Protein AF-A0A1C4ZV09-F1 (afdb_monomer)

Nearest PDB structures (foldseek):
  3njx-assembly1_A  TM=7.121E-01  e=1.422E+00  Aspergillus aculeatus
  2nvn-assembly1_A-2  TM=4.268E-01  e=6.044E-01  Synechococcus elongatus PCC 7942 = FACHB-805
  8rfg-assembly1_A  TM=3.968E-01  e=3.159E+00  Agrobacterium tumefaciens
  6rpc-assembly1_A  TM=3.179E-01  e=3.541E+00  Drosophila melanogaster
  3bui-assembly1_A  TM=3.188E-01  e=7.867E+00  unclassified

Sequence (157 aa):
MAEAIGEKIARAVGGLAEHGLAVNVEGKGEGRVYRIRGKGCRLTVEVGRRGLSLGFTLDRQEASPELTYHVDTDLYDISDQKQQWFAVEIEDEIASFLGALEGGQVRVSRRPGKAVIVFPRGGGYARVERGRILTSEKHYERLEDAERGDSFLPLLA

pLDDT: mean 89.93, std 8.34, range [42.19, 98.06]

Structure (mmCIF, N/CA/C/O backbone):
data_AF-A0A1C4ZV09-F1
#
_entry.id   AF-A0A1C4ZV09-F1
#
loop_
_atom_site.group_PDB
_atom_site.id
_atom_site.type_symbol
_atom_site.label_atom_id
_atom_site.label_alt_id
_atom_site.label_comp_id
_atom_site.label_asym_id
_atom_site.label_entity_id
_atom_site.label_seq_id
_atom_site.pdbx_PDB_ins_code
_atom_site.Cartn_x
_atom_site.Cartn_y
_atom_site.Cartn_z
_atom_site.occupancy
_atom_site.B_iso_or_equiv
_atom_site.auth_seq_id
_atom_site.auth_comp_id
_atom_site.auth_asym_id
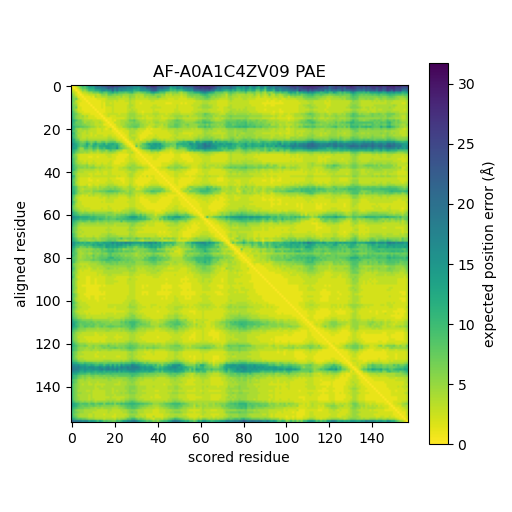_atom_site.auth_atom_id
_atom_site.pdbx_PDB_model_num
ATOM 1 N N . MET A 1 1 ? -25.831 9.197 9.540 1.00 42.19 1 MET A N 1
ATOM 2 C CA . MET A 1 1 ? -25.133 8.458 10.613 1.00 42.19 1 MET A CA 1
ATOM 3 C C . MET A 1 1 ? -23.671 8.423 10.216 1.00 42.19 1 MET A C 1
ATOM 5 O O . MET A 1 1 ? -23.427 8.167 9.045 1.00 42.19 1 MET A O 1
ATOM 9 N N . ALA A 1 2 ? -22.743 8.778 11.105 1.00 52.47 2 ALA A N 1
ATOM 10 C CA . ALA A 1 2 ? -21.320 8.630 10.806 1.00 52.47 2 ALA A CA 1
ATOM 11 C C . ALA A 1 2 ? -21.006 7.131 10.694 1.00 52.47 2 ALA A C 1
ATOM 13 O O . ALA A 1 2 ? -21.436 6.364 11.555 1.00 52.47 2 ALA A O 1
ATOM 14 N N . GLU A 1 3 ? -20.352 6.732 9.606 1.00 63.25 3 GLU A N 1
ATOM 15 C CA . GLU A 1 3 ? -19.826 5.375 9.418 1.00 63.25 3 GLU A CA 1
ATOM 16 C C . GLU A 1 3 ? -18.809 5.099 10.544 1.00 63.25 3 GLU A C 1
ATOM 18 O O . GLU A 1 3 ? -18.091 6.016 10.962 1.00 63.25 3 GLU A O 1
ATOM 23 N N . ALA A 1 4 ? -18.805 3.892 11.115 1.00 79.38 4 ALA A N 1
ATOM 24 C CA . ALA A 1 4 ? -17.880 3.587 12.204 1.00 79.38 4 ALA A CA 1
ATOM 25 C C . ALA A 1 4 ? -16.456 3.449 11.646 1.00 79.38 4 ALA A C 1
ATOM 27 O O . ALA A 1 4 ? -16.255 2.803 10.619 1.00 79.38 4 ALA A O 1
ATOM 28 N N . ILE A 1 5 ? -15.466 4.022 12.342 1.00 83.19 5 ILE A N 1
ATOM 29 C CA . ILE A 1 5 ? -14.057 3.952 11.931 1.00 83.19 5 ILE A CA 1
ATOM 30 C C . ILE A 1 5 ? -13.658 2.487 11.691 1.00 83.19 5 ILE A C 1
ATOM 32 O O . ILE A 1 5 ? -13.765 1.642 12.585 1.00 83.19 5 ILE A O 1
ATOM 36 N N . GLY A 1 6 ? -13.184 2.197 10.482 1.00 86.38 6 GLY A N 1
ATOM 37 C CA . GLY A 1 6 ? -12.746 0.880 10.028 1.00 86.38 6 GLY A CA 1
ATOM 38 C C . GLY A 1 6 ? -13.748 0.133 9.143 1.00 86.38 6 GLY A C 1
ATOM 39 O O . GLY A 1 6 ? -13.388 -0.906 8.580 1.00 86.38 6 GLY A O 1
ATOM 40 N N . GLU A 1 7 ? -14.983 0.618 8.985 1.00 89.19 7 GLU A N 1
ATOM 41 C CA . GLU A 1 7 ? -15.979 0.003 8.096 1.00 89.19 7 GLU A CA 1
ATOM 42 C C . GLU A 1 7 ? -15.586 0.119 6.617 1.00 89.19 7 GLU A C 1
ATOM 44 O O . GLU A 1 7 ? -15.754 -0.853 5.869 1.00 89.19 7 GLU A O 1
ATOM 49 N N . LYS A 1 8 ? -14.981 1.242 6.199 1.00 92.81 8 LYS A N 1
ATOM 50 C CA . LYS A 1 8 ? -14.507 1.411 4.813 1.00 92.81 8 LYS A CA 1
ATOM 51 C C . LYS A 1 8 ? -13.375 0.439 4.502 1.00 92.81 8 LYS A C 1
ATOM 53 O O . LYS A 1 8 ? -13.374 -0.205 3.454 1.00 92.81 8 LYS A O 1
ATOM 58 N N . ILE A 1 9 ? -12.461 0.270 5.457 1.00 93.31 9 ILE A N 1
ATOM 59 C CA . ILE A 1 9 ? -11.360 -0.694 5.373 1.00 93.31 9 ILE A CA 1
ATOM 60 C C . ILE A 1 9 ? -11.908 -2.118 5.277 1.00 93.31 9 ILE A C 1
ATOM 62 O O . ILE A 1 9 ? -11.508 -2.869 4.393 1.00 93.31 9 ILE A O 1
ATOM 66 N N . ALA A 1 10 ? -12.843 -2.496 6.154 1.00 91.25 10 ALA A N 1
ATOM 67 C CA . ALA A 1 10 ? -13.425 -3.836 6.148 1.00 91.25 10 ALA A CA 1
ATOM 68 C C . ALA A 1 10 ? -14.098 -4.166 4.805 1.00 91.25 10 ALA A C 1
ATOM 70 O O . ALA A 1 10 ? -13.932 -5.274 4.293 1.00 91.25 10 ALA A O 1
ATOM 71 N N . ARG A 1 11 ? -14.810 -3.195 4.215 1.00 91.62 11 ARG A N 1
ATOM 72 C CA . ARG A 1 11 ? -15.420 -3.330 2.886 1.00 91.62 11 ARG A CA 1
ATOM 73 C C . ARG A 1 11 ? -14.361 -3.527 1.800 1.00 91.62 11 ARG A C 1
ATOM 75 O O . ARG A 1 11 ? -14.471 -4.480 1.036 1.00 91.62 11 ARG A O 1
ATOM 82 N N . ALA A 1 12 ? -13.328 -2.683 1.771 1.00 92.25 12 ALA A N 1
ATOM 83 C CA . ALA A 1 12 ? -12.264 -2.758 0.768 1.00 92.25 12 ALA A CA 1
ATOM 84 C C . ALA A 1 12 ? -11.437 -4.055 0.869 1.00 92.25 12 ALA A C 1
ATOM 86 O O . ALA A 1 12 ? -11.052 -4.637 -0.140 1.00 92.25 12 ALA A O 1
ATOM 87 N N . VAL A 1 13 ? -11.203 -4.569 2.083 1.00 92.06 13 VAL A N 1
ATOM 88 C CA . VAL A 1 13 ? -10.531 -5.866 2.271 1.00 92.06 13 VAL A CA 1
ATOM 89 C C . VAL A 1 13 ? -11.369 -7.028 1.722 1.00 92.06 13 VAL A C 1
ATOM 91 O O . VAL A 1 13 ? -10.798 -7.991 1.211 1.00 92.06 13 VAL A O 1
ATOM 94 N N . GLY A 1 14 ? -12.702 -6.946 1.802 1.00 88.12 14 GLY A N 1
ATOM 95 C CA . GLY A 1 14 ? -13.605 -7.972 1.276 1.00 88.12 14 GLY A CA 1
ATOM 96 C C . GLY A 1 14 ? -13.417 -8.237 -0.222 1.00 88.12 14 GLY A C 1
ATOM 97 O O . GLY A 1 14 ? -13.357 -9.399 -0.620 1.00 88.12 14 GLY A O 1
ATOM 98 N N . GLY A 1 15 ? -13.239 -7.184 -1.024 1.00 86.81 15 GLY A N 1
ATOM 99 C CA . GLY A 1 15 ? -13.048 -7.295 -2.477 1.00 86.81 15 GLY A CA 1
ATOM 100 C C . GLY A 1 15 ? -11.717 -7.934 -2.886 1.00 86.81 15 GLY A C 1
ATOM 101 O O . GLY A 1 15 ? -11.633 -8.686 -3.855 1.00 86.81 15 GLY A O 1
ATOM 102 N N . LEU A 1 16 ? -10.659 -7.754 -2.088 1.00 89.50 16 LEU A N 1
ATOM 103 C CA . LEU A 1 16 ? -9.329 -8.295 -2.403 1.00 89.50 16 LEU A CA 1
ATOM 104 C C . LEU A 1 16 ? -9.281 -9.831 -2.457 1.00 89.50 16 LEU A C 1
ATOM 106 O O . LEU A 1 16 ? -8.476 -10.392 -3.206 1.00 89.50 16 LEU A O 1
ATOM 110 N N . ALA A 1 17 ? -10.140 -10.520 -1.702 1.00 84.25 17 ALA A N 1
ATOM 111 C CA . ALA A 1 17 ? -10.226 -11.979 -1.741 1.00 84.25 17 ALA A CA 1
ATOM 112 C C . ALA A 1 17 ? -10.684 -12.502 -3.117 1.00 84.25 17 ALA A C 1
ATOM 114 O O . ALA A 1 17 ? -10.219 -13.553 -3.564 1.00 84.25 17 ALA A O 1
ATOM 115 N N . GLU A 1 18 ? -11.535 -11.749 -3.821 1.00 83.25 18 GLU A N 1
ATOM 116 C CA . GLU A 1 18 ? -12.060 -12.116 -5.144 1.00 83.25 18 GLU A CA 1
ATOM 117 C C . GLU A 1 18 ? -10.973 -12.074 -6.232 1.00 83.25 18 GLU A C 1
ATOM 119 O O . GLU A 1 18 ? -11.031 -12.820 -7.209 1.00 83.25 18 GLU A O 1
ATOM 124 N N . HIS A 1 19 ? -9.907 -11.299 -6.009 1.00 82.69 19 HIS A N 1
ATOM 125 C CA . HIS A 1 19 ? -8.742 -11.196 -6.895 1.00 82.69 19 HIS A CA 1
ATOM 126 C C . HIS A 1 19 ? -7.629 -12.218 -6.585 1.00 82.69 19 HIS A C 1
ATOM 128 O O . HIS A 1 19 ? -6.486 -12.089 -7.042 1.00 82.69 19 HIS A O 1
ATOM 134 N N . GLY A 1 20 ? -7.947 -13.266 -5.815 1.00 82.12 20 GLY A N 1
ATOM 135 C CA . GLY A 1 20 ? -7.026 -14.364 -5.513 1.00 82.12 20 GLY A CA 1
ATOM 136 C C . GLY A 1 20 ? -5.951 -14.012 -4.482 1.00 82.12 20 GLY A C 1
ATOM 137 O O . GLY A 1 20 ? -4.916 -14.683 -4.421 1.00 82.12 20 GLY A O 1
ATOM 138 N N . LEU A 1 21 ? -6.173 -12.968 -3.678 1.00 90.81 21 LEU A N 1
ATOM 139 C CA . LEU A 1 21 ? -5.353 -12.688 -2.505 1.00 90.81 21 LEU A CA 1
ATOM 140 C C . LEU A 1 21 ? -5.863 -13.495 -1.310 1.00 90.81 21 LEU A C 1
ATOM 142 O O . LEU A 1 21 ? -7.052 -13.519 -1.003 1.00 90.81 21 LEU A O 1
ATOM 146 N N . ALA A 1 22 ? -4.944 -14.141 -0.598 1.00 93.00 22 ALA A N 1
ATOM 147 C CA . ALA A 1 22 ? -5.263 -14.805 0.654 1.00 93.00 22 ALA A CA 1
ATOM 148 C C . ALA A 1 22 ? -5.436 -13.744 1.744 1.00 93.00 22 ALA A C 1
ATOM 150 O O . ALA A 1 22 ? -4.468 -13.071 2.100 1.00 93.00 22 ALA A O 1
ATOM 151 N N . VAL A 1 23 ? -6.654 -13.615 2.271 1.00 94.19 23 VAL A N 1
ATOM 152 C CA . VAL A 1 23 ? -6.990 -12.715 3.378 1.00 94.19 23 VAL A CA 1
ATOM 153 C C . VAL A 1 23 ? -7.153 -13.538 4.653 1.00 94.19 23 VAL A C 1
ATOM 155 O O . VAL A 1 23 ? -7.979 -14.446 4.725 1.00 94.19 23 VAL A O 1
ATOM 158 N N . ASN A 1 24 ? -6.368 -13.214 5.672 1.00 94.00 24 ASN A N 1
ATOM 159 C CA . ASN A 1 24 ? -6.504 -13.748 7.018 1.00 94.00 24 ASN A CA 1
ATOM 160 C C . ASN A 1 24 ? -6.904 -12.613 7.965 1.00 94.00 24 ASN A C 1
ATOM 162 O O . ASN A 1 24 ? -6.301 -11.539 7.938 1.00 94.00 24 ASN A O 1
ATOM 166 N N . VAL A 1 25 ? -7.930 -12.851 8.780 1.00 92.94 25 VAL A N 1
ATOM 167 C CA . VAL A 1 25 ? -8.452 -11.867 9.728 1.00 92.94 25 VAL A CA 1
ATOM 168 C C . VAL A 1 25 ? -8.248 -12.386 11.140 1.00 92.94 25 VAL A C 1
ATOM 170 O O . VAL A 1 25 ? -8.734 -13.461 11.488 1.00 92.94 25 VAL A O 1
ATOM 173 N N . GLU A 1 26 ? -7.571 -11.595 11.962 1.00 91.56 26 GLU A N 1
ATOM 174 C CA . GLU A 1 26 ? -7.377 -11.874 13.380 1.00 91.56 26 GLU A CA 1
ATOM 175 C C . GLU A 1 26 ? -8.065 -10.802 14.226 1.00 91.56 26 GLU A C 1
ATOM 177 O O . GLU A 1 26 ? -7.876 -9.600 14.023 1.00 91.56 26 GLU A O 1
ATOM 182 N N . GLY A 1 27 ? -8.856 -11.239 15.207 1.00 84.12 27 GLY A N 1
ATOM 183 C CA . GLY A 1 27 ? -9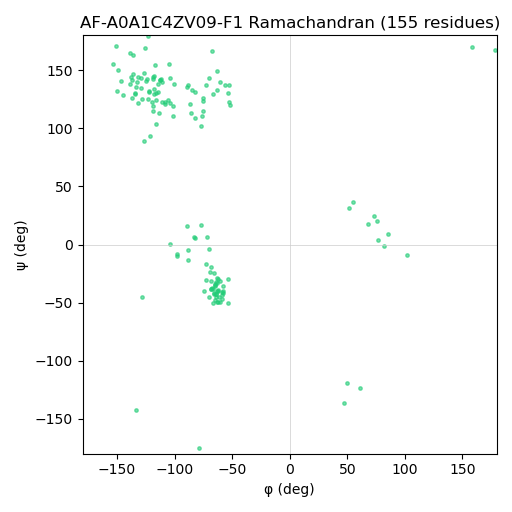.326 -10.360 16.274 1.00 84.12 27 GLY A CA 1
ATOM 184 C C . GLY A 1 27 ? -8.191 -10.087 17.260 1.00 84.12 27 GLY A C 1
ATOM 185 O O . GLY A 1 27 ? -7.591 -11.023 17.786 1.00 84.12 27 GLY A O 1
ATOM 186 N N . LYS A 1 28 ? -7.899 -8.812 17.529 1.00 72.94 28 LYS A N 1
ATOM 187 C CA . LYS A 1 28 ? -6.845 -8.376 18.459 1.00 72.94 28 LYS A CA 1
ATOM 188 C C . LYS A 1 28 ? -7.458 -7.419 19.482 1.00 72.94 28 LYS A C 1
ATOM 190 O O . LYS A 1 28 ? -7.497 -6.210 19.269 1.00 72.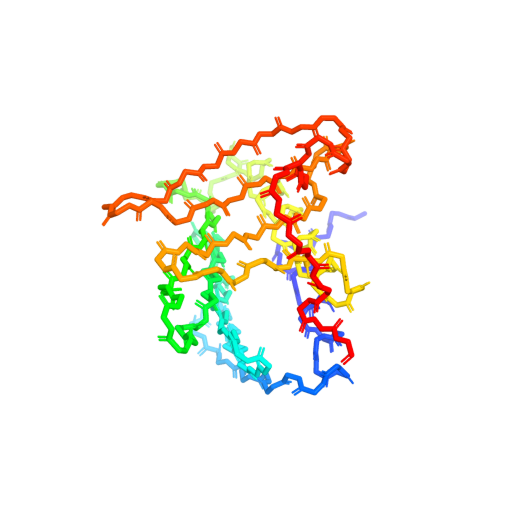94 28 LYS A O 1
ATOM 195 N N . GLY A 1 29 ? -7.961 -7.963 20.591 1.00 76.94 29 GLY A N 1
ATOM 196 C CA . GLY A 1 29 ? -8.664 -7.178 21.615 1.00 76.94 29 GLY A CA 1
ATOM 197 C C . GLY A 1 29 ? -9.919 -6.497 21.051 1.00 76.94 29 GLY A C 1
ATOM 198 O O . GLY A 1 29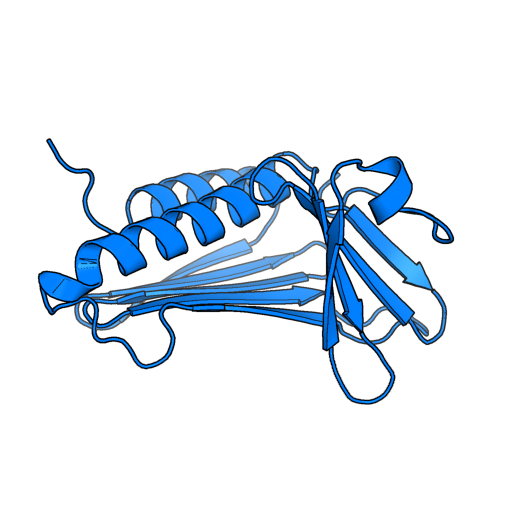 ? -10.776 -7.172 20.492 1.00 76.94 29 GLY A O 1
ATOM 199 N N . GLU A 1 30 ? -10.003 -5.167 21.168 1.00 74.50 30 GLU A N 1
ATOM 200 C CA . GLU A 1 30 ? -11.079 -4.336 20.585 1.00 74.50 30 GLU A CA 1
ATOM 201 C C . GLU A 1 30 ? -10.852 -3.992 19.092 1.00 74.50 30 GLU A C 1
ATOM 203 O O . GLU A 1 30 ? -11.598 -3.198 18.527 1.00 74.50 30 GLU A O 1
ATOM 208 N N . GLY A 1 31 ? -9.816 -4.545 18.449 1.00 85.75 31 GLY A N 1
ATOM 209 C CA . GLY A 1 31 ? -9.450 -4.264 17.059 1.00 85.75 31 GLY A CA 1
ATOM 210 C C . GLY A 1 31 ? -9.393 -5.498 16.155 1.00 85.75 31 GLY A C 1
ATOM 211 O O . GLY A 1 31 ? -9.609 -6.638 16.580 1.00 85.75 31 GLY A O 1
ATOM 212 N N . ARG A 1 32 ? -9.069 -5.266 14.882 1.00 92.44 32 ARG A N 1
ATOM 213 C CA . ARG A 1 32 ? -8.892 -6.284 13.840 1.00 92.44 32 ARG A CA 1
ATOM 214 C C . ARG A 1 32 ? -7.567 -6.083 13.124 1.00 92.44 32 ARG A C 1
ATOM 216 O O . ARG A 1 32 ? -7.155 -4.953 12.875 1.00 92.44 32 ARG A O 1
ATOM 223 N N . VAL A 1 33 ? -6.929 -7.187 12.762 1.00 94.56 33 VAL A N 1
ATOM 224 C CA . VAL A 1 33 ? -5.752 -7.197 11.894 1.00 94.56 33 VAL A CA 1
ATOM 225 C C . VAL A 1 33 ? -6.081 -8.018 10.658 1.00 94.56 33 VAL A C 1
ATOM 227 O O . VAL A 1 33 ? -6.440 -9.190 10.765 1.00 94.56 33 VAL A O 1
ATOM 230 N N . TYR A 1 34 ? -5.949 -7.403 9.489 1.00 95.19 34 TYR A N 1
ATOM 231 C CA . TYR A 1 34 ? -6.083 -8.058 8.195 1.00 95.19 34 TYR A CA 1
ATOM 232 C C . TYR A 1 34 ? -4.686 -8.316 7.640 1.00 95.19 34 TYR A C 1
ATOM 234 O O . TYR A 1 34 ? -3.918 -7.379 7.420 1.00 95.19 34 TYR A O 1
ATOM 242 N N . ARG A 1 35 ? -4.345 -9.582 7.407 1.00 96.50 35 ARG A N 1
ATOM 243 C CA . ARG A 1 35 ? -3.114 -9.980 6.718 1.00 96.50 35 ARG A CA 1
ATOM 244 C C . ARG A 1 35 ? -3.466 -10.507 5.345 1.00 96.50 35 ARG A C 1
ATOM 246 O O . ARG A 1 35 ? -4.207 -11.478 5.223 1.00 96.50 35 ARG A O 1
ATOM 253 N N . ILE A 1 36 ? -2.921 -9.867 4.323 1.00 95.88 36 ILE A N 1
ATOM 254 C CA . ILE A 1 36 ? -3.262 -10.120 2.929 1.00 95.88 36 ILE A CA 1
ATOM 255 C C . ILE A 1 36 ? -1.987 -10.508 2.193 1.00 95.88 36 ILE A C 1
ATOM 257 O O . ILE A 1 36 ? -0.955 -9.855 2.350 1.00 95.88 36 ILE A O 1
ATOM 261 N N . ARG A 1 37 ? -2.020 -11.582 1.406 1.00 95.44 37 ARG A N 1
ATOM 262 C CA . ARG A 1 37 ? -0.852 -12.037 0.642 1.00 95.44 37 ARG A CA 1
ATOM 263 C C . ARG A 1 37 ? -1.250 -12.655 -0.688 1.00 95.44 37 ARG A C 1
ATOM 265 O O . ARG A 1 37 ? -2.185 -13.444 -0.760 1.00 95.44 37 ARG A O 1
ATOM 272 N N . GLY A 1 38 ? -0.463 -12.375 -1.717 1.00 92.38 38 GLY A N 1
ATOM 273 C CA . GLY A 1 38 ? -0.585 -13.008 -3.026 1.00 92.38 38 GLY A CA 1
ATOM 274 C C . GLY A 1 38 ? 0.047 -12.146 -4.109 1.00 92.38 38 GLY A C 1
ATOM 275 O O . GLY A 1 38 ? 0.454 -11.022 -3.843 1.00 92.38 38 GLY A O 1
ATOM 276 N N . LYS A 1 39 ? 0.187 -12.690 -5.323 1.00 89.00 39 LYS A N 1
ATOM 277 C CA . LYS A 1 39 ? 0.641 -11.939 -6.515 1.00 89.00 39 LYS A CA 1
ATOM 278 C C . LYS A 1 39 ? 1.949 -11.134 -6.312 1.00 89.00 39 LYS A C 1
ATOM 280 O O . LYS A 1 39 ? 2.165 -10.099 -6.930 1.00 89.00 39 LYS A O 1
ATOM 285 N N . GLY A 1 40 ? 2.847 -11.627 -5.453 1.00 92.06 40 GLY A N 1
ATOM 286 C CA . GLY A 1 40 ? 4.127 -10.976 -5.152 1.00 92.06 40 GLY A CA 1
ATOM 287 C C . GLY A 1 40 ? 4.013 -9.713 -4.292 1.00 92.06 40 GLY A C 1
ATOM 288 O O . GLY A 1 40 ? 4.888 -8.848 -4.380 1.00 92.06 40 GLY A O 1
ATOM 289 N N . CYS A 1 41 ? 2.947 -9.584 -3.498 1.00 95.00 41 CYS A N 1
ATOM 290 C CA . CYS A 1 41 ? 2.811 -8.571 -2.463 1.00 95.00 41 CYS A CA 1
ATOM 291 C C . CYS A 1 41 ? 2.246 -9.141 -1.152 1.00 95.00 41 CYS A C 1
ATOM 293 O O . CYS A 1 41 ? 1.668 -10.237 -1.087 1.00 95.00 41 CYS A O 1
ATOM 295 N N . ARG A 1 42 ? 2.433 -8.365 -0.085 1.00 96.25 42 ARG A N 1
ATOM 296 C CA . ARG A 1 42 ? 1.902 -8.602 1.257 1.00 96.25 42 ARG A CA 1
ATOM 297 C C . ARG A 1 42 ? 1.381 -7.292 1.828 1.00 96.25 42 ARG A C 1
ATOM 299 O O . ARG A 1 42 ? 2.010 -6.255 1.641 1.00 96.25 42 ARG A O 1
ATOM 306 N N . LEU A 1 43 ? 0.264 -7.347 2.542 1.00 96.12 43 LEU A N 1
ATOM 307 C CA . LEU A 1 43 ? -0.298 -6.216 3.264 1.00 96.12 43 LEU A CA 1
ATOM 308 C C . LEU A 1 43 ? -0.655 -6.620 4.690 1.00 96.12 43 LEU A C 1
ATOM 310 O O . LEU A 1 43 ? -1.148 -7.724 4.924 1.00 96.12 43 LEU A O 1
ATOM 314 N N . THR A 1 44 ? -0.459 -5.694 5.617 1.00 96.81 44 THR A N 1
ATOM 315 C CA . THR A 1 44 ? -1.022 -5.754 6.965 1.00 96.81 44 THR A CA 1
ATOM 316 C C . THR A 1 44 ? -1.837 -4.494 7.175 1.00 96.81 44 THR A C 1
ATOM 318 O O . THR A 1 44 ? -1.300 -3.402 7.011 1.00 96.81 44 THR A O 1
ATOM 321 N N . VAL A 1 45 ? -3.108 -4.641 7.535 1.00 95.69 45 VAL A N 1
ATOM 322 C CA . VAL A 1 45 ? -3.970 -3.520 7.911 1.00 95.69 45 VAL A CA 1
ATOM 323 C C . VAL A 1 45 ? -4.420 -3.722 9.349 1.00 95.69 45 VAL A C 1
ATOM 325 O O . VAL A 1 45 ? -5.055 -4.733 9.652 1.00 95.69 45 VAL A O 1
ATOM 328 N N . GLU A 1 46 ? -4.080 -2.797 10.240 1.00 94.12 46 GLU A N 1
ATOM 329 C CA . GLU A 1 46 ? -4.527 -2.819 11.633 1.00 94.12 46 GLU A CA 1
ATOM 330 C C . GLU A 1 46 ? -5.607 -1.757 11.837 1.00 94.12 46 GLU A C 1
ATOM 332 O O . GLU A 1 46 ? -5.408 -0.579 11.556 1.00 94.12 46 GLU A O 1
ATOM 337 N N . VAL A 1 47 ? -6.762 -2.188 12.338 1.00 92.19 47 VAL A N 1
ATOM 338 C CA . VAL A 1 47 ? -7.869 -1.322 12.744 1.00 92.19 47 VAL A CA 1
ATOM 339 C C . VAL A 1 47 ? -8.042 -1.505 14.241 1.00 92.19 47 VAL A C 1
ATOM 341 O O . VAL A 1 47 ? -8.550 -2.532 14.691 1.00 92.19 47 VAL A O 1
ATOM 344 N N . GLY A 1 48 ? -7.579 -0.542 15.028 1.00 87.75 48 GLY A N 1
ATOM 345 C CA . GLY A 1 48 ? -7.663 -0.586 16.481 1.00 87.75 48 GLY A CA 1
ATOM 346 C C . GLY A 1 48 ? -8.332 0.653 17.054 1.00 87.75 48 GLY A C 1
ATOM 347 O O . GLY A 1 48 ? -8.496 1.670 16.393 1.00 87.75 48 GLY A O 1
ATOM 348 N N . ARG A 1 49 ? -8.655 0.594 18.347 1.00 82.56 49 ARG A N 1
ATOM 349 C CA . ARG A 1 49 ? -9.220 1.737 19.075 1.00 82.56 49 ARG A CA 1
ATOM 350 C C . ARG A 1 49 ? -8.300 2.963 19.107 1.00 82.56 49 ARG A C 1
ATOM 352 O O . ARG A 1 49 ? -8.787 4.081 19.191 1.00 82.56 49 ARG A O 1
ATOM 359 N N . ARG A 1 50 ? -6.985 2.735 19.105 1.00 83.06 50 ARG A N 1
ATOM 360 C CA . ARG A 1 50 ? -5.961 3.781 19.241 1.00 83.06 50 ARG A CA 1
ATOM 361 C C . ARG A 1 50 ? -5.363 4.246 17.922 1.00 83.06 50 ARG A C 1
ATOM 363 O O . ARG A 1 50 ? -4.644 5.233 17.931 1.00 83.06 50 ARG A O 1
ATOM 370 N N . GLY A 1 51 ? -5.641 3.559 16.818 1.00 88.56 51 GLY A N 1
ATOM 371 C CA . GLY A 1 51 ? -5.072 3.937 15.534 1.00 88.56 51 GLY A CA 1
ATOM 372 C C . GLY A 1 51 ? -5.467 3.014 14.394 1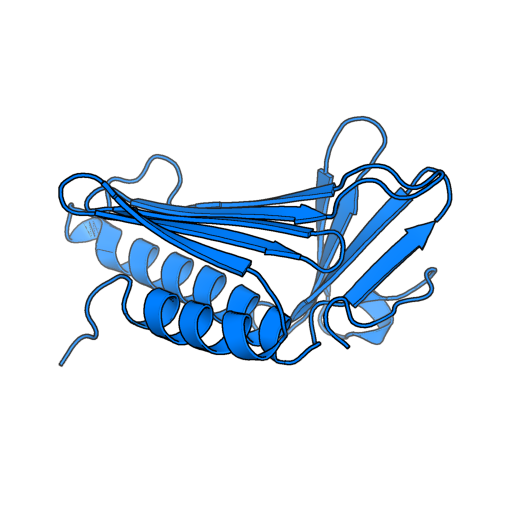.00 88.56 51 GLY A C 1
ATOM 373 O O . GLY A 1 51 ? -5.985 1.911 14.608 1.00 88.56 51 GLY A O 1
ATOM 374 N N . LEU A 1 52 ? -5.177 3.491 13.190 1.00 92.81 52 LEU A N 1
ATOM 375 C CA . LEU A 1 52 ? -5.286 2.749 11.941 1.00 92.81 52 LEU A CA 1
ATOM 376 C C . LEU A 1 52 ? -3.904 2.667 11.307 1.00 92.81 52 LEU A C 1
ATOM 378 O O . LEU A 1 52 ? -3.141 3.629 11.377 1.00 92.81 52 LEU A O 1
ATOM 382 N N . SER A 1 53 ? -3.590 1.548 10.668 1.00 94.56 53 SER A N 1
ATOM 383 C CA . SER A 1 53 ? -2.377 1.442 9.865 1.00 94.56 53 SER A CA 1
ATOM 384 C C . SER A 1 53 ? -2.543 0.494 8.690 1.00 94.56 53 SER A C 1
ATOM 386 O O . SER A 1 53 ? -3.288 -0.482 8.751 1.00 94.56 53 SER A O 1
ATOM 388 N N . LEU A 1 54 ? -1.806 0.777 7.624 1.00 96.75 54 LEU A N 1
ATOM 389 C CA . LEU A 1 54 ? -1.563 -0.080 6.482 1.00 96.75 54 LEU A CA 1
ATOM 390 C C . LEU A 1 54 ? -0.054 -0.146 6.255 1.00 96.75 54 LEU A C 1
ATOM 392 O O . LEU A 1 54 ? 0.616 0.866 6.079 1.00 96.75 54 LEU A O 1
ATOM 396 N N . GLY A 1 55 ? 0.477 -1.362 6.219 1.00 96.88 55 GLY A N 1
ATOM 397 C CA . GLY A 1 55 ? 1.802 -1.656 5.694 1.00 96.88 55 GLY A CA 1
ATOM 398 C C . GLY A 1 55 ? 1.667 -2.502 4.440 1.00 96.88 55 GLY A C 1
ATOM 399 O O . GLY A 1 55 ? 1.251 -3.655 4.522 1.00 96.88 55 GLY A O 1
ATOM 400 N N . PHE A 1 56 ? 2.035 -1.946 3.291 1.00 97.00 56 PHE A N 1
ATOM 401 C CA . PHE A 1 56 ? 2.128 -2.644 2.016 1.00 97.00 56 PHE A CA 1
ATOM 402 C C . PHE A 1 56 ? 3.585 -3.001 1.719 1.00 97.00 56 PHE A C 1
ATOM 404 O O . PHE A 1 56 ? 4.502 -2.205 1.917 1.00 97.00 56 PHE A O 1
ATOM 411 N N . THR A 1 57 ? 3.810 -4.204 1.208 1.00 96.75 57 THR A N 1
ATOM 412 C CA . THR A 1 57 ? 5.112 -4.681 0.748 1.00 96.75 57 THR A CA 1
ATOM 413 C C . THR A 1 57 ? 4.968 -5.308 -0.629 1.00 96.75 57 THR A C 1
ATOM 415 O O . THR A 1 57 ? 4.239 -6.284 -0.803 1.00 96.75 57 THR A O 1
ATOM 418 N N . LEU A 1 58 ? 5.699 -4.777 -1.605 1.00 95.81 58 LEU A N 1
ATOM 419 C CA . LEU A 1 58 ? 5.950 -5.435 -2.879 1.00 95.81 58 LEU A CA 1
ATOM 420 C C . LEU A 1 58 ? 7.169 -6.344 -2.709 1.00 95.81 58 LEU A C 1
ATOM 422 O O . LEU A 1 58 ? 8.282 -5.852 -2.511 1.00 95.81 58 LEU A O 1
ATOM 426 N N . ASP A 1 59 ? 6.961 -7.657 -2.790 1.00 94.12 59 ASP A N 1
ATOM 427 C CA . ASP A 1 59 ? 8.013 -8.643 -2.549 1.00 94.12 59 ASP A CA 1
ATOM 428 C C . ASP A 1 59 ? 9.141 -8.501 -3.580 1.00 94.12 59 ASP A C 1
ATOM 430 O O . ASP A 1 59 ? 8.913 -8.155 -4.742 1.00 94.12 59 ASP A O 1
ATOM 434 N N . ARG A 1 60 ? 10.371 -8.827 -3.177 1.00 92.25 60 ARG A N 1
ATOM 435 C CA . ARG A 1 60 ? 11.526 -8.891 -4.083 1.00 92.25 60 ARG A CA 1
ATOM 436 C C . ARG A 1 60 ? 11.254 -9.862 -5.246 1.00 92.25 60 ARG A C 1
ATOM 438 O O . ARG A 1 60 ? 10.782 -10.973 -5.021 1.00 92.25 60 ARG A O 1
ATOM 445 N N . GLN A 1 61 ? 11.628 -9.490 -6.472 1.00 89.25 61 GLN A N 1
ATOM 446 C CA . GLN A 1 61 ? 11.605 -10.392 -7.635 1.00 89.25 61 GLN A CA 1
ATOM 447 C C . GLN A 1 61 ? 12.880 -10.217 -8.454 1.00 89.25 61 GLN A C 1
ATOM 449 O O . GLN A 1 61 ? 13.212 -9.100 -8.848 1.00 89.25 61 GLN A O 1
ATOM 454 N N . GLU A 1 62 ? 13.582 -11.321 -8.712 1.00 87.31 62 GLU A N 1
ATOM 455 C CA . GLU A 1 62 ? 14.849 -11.334 -9.453 1.00 87.31 62 GLU A CA 1
ATOM 456 C C . GLU A 1 62 ? 15.851 -10.285 -8.910 1.00 87.31 62 GLU A C 1
ATOM 458 O O . GLU A 1 62 ? 16.257 -10.324 -7.740 1.00 87.31 62 GLU A O 1
ATOM 463 N N . ALA A 1 63 ? 16.240 -9.332 -9.762 1.00 86.31 63 ALA A N 1
ATOM 464 C CA . ALA A 1 63 ? 17.145 -8.233 -9.454 1.00 86.31 63 ALA A CA 1
ATOM 465 C C . ALA A 1 63 ? 16.436 -6.981 -8.897 1.00 86.31 63 ALA A C 1
ATOM 467 O O . ALA A 1 63 ? 17.119 -6.026 -8.526 1.00 86.31 63 ALA A O 1
ATOM 468 N N . SER A 1 64 ? 15.102 -6.951 -8.827 1.00 87.50 64 SER A N 1
ATOM 469 C CA . SER A 1 64 ? 14.343 -5.840 -8.238 1.00 87.50 64 SER A CA 1
ATOM 470 C C . SER A 1 64 ? 14.284 -5.979 -6.712 1.00 87.50 64 SER A C 1
ATOM 472 O O . SER A 1 64 ? 13.932 -7.059 -6.234 1.00 87.50 64 SER A O 1
ATOM 474 N N . PRO A 1 65 ? 14.581 -4.919 -5.934 1.00 91.00 65 PRO A N 1
ATOM 475 C CA . PRO A 1 65 ? 14.482 -4.941 -4.476 1.00 91.00 65 PRO A CA 1
ATOM 476 C C . PRO A 1 65 ? 13.026 -5.057 -3.996 1.00 91.00 65 PRO A C 1
ATOM 478 O O . PRO A 1 65 ? 12.089 -4.862 -4.768 1.00 91.00 65 PRO A O 1
ATOM 481 N N . GLU A 1 66 ? 12.855 -5.360 -2.708 1.00 93.69 66 GLU A N 1
ATOM 482 C CA . GLU A 1 66 ? 11.577 -5.202 -2.001 1.00 93.69 66 GLU A CA 1
ATOM 483 C C . GLU A 1 66 ? 11.258 -3.707 -1.825 1.00 93.69 66 GLU A C 1
ATOM 485 O O . GLU A 1 66 ? 12.165 -2.903 -1.585 1.00 93.69 66 GLU A O 1
ATOM 490 N N . LEU A 1 67 ? 9.981 -3.336 -1.934 1.00 94.81 67 LEU A N 1
ATOM 491 C CA . LEU A 1 67 ? 9.491 -1.983 -1.663 1.00 94.81 67 LEU A CA 1
ATOM 492 C C . LEU A 1 67 ? 8.418 -2.033 -0.587 1.00 94.81 67 LEU A C 1
ATOM 494 O O . LEU A 1 67 ? 7.463 -2.794 -0.710 1.00 94.81 67 LEU A O 1
ATOM 498 N N . THR A 1 68 ? 8.546 -1.177 0.422 1.00 94.19 68 THR A N 1
ATOM 499 C CA . THR A 1 68 ? 7.535 -0.994 1.464 1.00 94.19 68 THR A CA 1
ATOM 500 C C . THR A 1 68 ? 6.887 0.382 1.357 1.00 94.19 68 THR A C 1
ATOM 502 O O . THR A 1 68 ? 7.559 1.363 1.034 1.00 94.19 68 THR A O 1
ATOM 505 N N . TYR A 1 69 ? 5.587 0.444 1.620 1.00 94.19 69 TYR A N 1
ATOM 506 C CA . TYR A 1 69 ? 4.788 1.665 1.718 1.00 94.19 69 TYR A CA 1
ATOM 507 C C . TYR A 1 69 ? 3.923 1.567 2.973 1.00 94.19 69 TYR A C 1
ATOM 509 O O . TYR A 1 69 ? 3.359 0.508 3.247 1.00 94.19 69 TYR A O 1
ATOM 517 N N . HIS A 1 70 ? 3.860 2.647 3.745 1.00 93.50 70 HIS A N 1
ATOM 518 C CA . HIS A 1 70 ? 3.161 2.686 5.022 1.00 93.50 70 HIS A CA 1
ATOM 519 C C . HIS A 1 70 ? 2.279 3.925 5.097 1.00 93.50 70 HIS A C 1
ATOM 521 O O . HIS A 1 70 ? 2.698 5.003 4.679 1.00 93.50 70 HIS A O 1
ATOM 527 N N . VAL A 1 71 ? 1.086 3.741 5.650 1.00 91.56 71 VAL A N 1
ATOM 528 C CA . VAL A 1 71 ? 0.150 4.800 6.029 1.00 91.56 71 VAL A CA 1
ATOM 529 C C . VAL A 1 71 ? -0.353 4.442 7.411 1.00 91.56 71 VAL A C 1
ATOM 531 O O . VAL A 1 71 ? -0.788 3.312 7.617 1.00 91.56 71 VAL A O 1
ATOM 534 N N . ASP A 1 72 ? -0.311 5.360 8.362 1.00 89.94 72 ASP A N 1
ATOM 535 C CA . ASP A 1 72 ? -0.892 5.142 9.677 1.00 89.94 72 ASP A CA 1
ATOM 536 C C . ASP A 1 72 ? -1.349 6.460 10.303 1.00 89.94 72 ASP A C 1
ATOM 538 O O . ASP A 1 72 ? -1.123 7.541 9.765 1.00 89.94 72 ASP A O 1
ATOM 542 N N . THR A 1 73 ? -2.062 6.365 11.423 1.00 83.00 73 THR A N 1
ATOM 543 C CA . THR A 1 73 ? -2.472 7.526 12.229 1.00 83.00 73 THR A CA 1
ATOM 544 C C . THR A 1 73 ? -1.325 8.083 13.086 1.00 83.00 73 THR A C 1
ATOM 546 O O . THR A 1 73 ? -1.574 8.821 14.041 1.00 83.00 73 THR A O 1
ATOM 549 N N . ASP A 1 74 ? -0.075 7.727 12.779 1.00 80.69 74 ASP A N 1
ATOM 550 C CA . ASP A 1 74 ? 1.144 8.097 13.489 1.00 80.69 74 ASP A CA 1
ATOM 551 C C . ASP A 1 74 ? 1.014 7.910 15.019 1.00 80.69 74 ASP A C 1
ATOM 553 O O . ASP A 1 74 ? 0.503 6.906 15.524 1.00 80.69 74 ASP A O 1
ATOM 557 N N . LEU A 1 75 ? 1.498 8.893 15.784 1.00 75.88 75 LEU A N 1
ATOM 558 C CA . LEU A 1 75 ? 1.477 8.940 17.246 1.00 75.88 75 LEU A CA 1
ATOM 559 C C . LEU A 1 75 ? 0.142 9.461 17.815 1.00 75.88 75 LEU A C 1
ATOM 561 O O . LEU A 1 75 ? 0.052 9.687 19.026 1.00 75.88 75 LEU A O 1
ATOM 565 N N . TYR A 1 76 ? -0.877 9.692 16.980 1.00 79.06 76 TYR A N 1
ATOM 566 C CA . TYR A 1 76 ? -2.156 10.250 17.421 1.00 79.06 76 TYR A CA 1
ATOM 567 C C . TYR A 1 76 ? -3.104 9.150 17.913 1.00 79.06 76 TYR A C 1
ATOM 569 O O . TYR A 1 76 ? -3.478 8.250 17.166 1.00 79.06 76 TYR A O 1
ATOM 577 N N . ASP A 1 77 ? -3.538 9.248 19.175 1.00 83.44 77 ASP A N 1
ATOM 578 C CA . ASP A 1 77 ? -4.559 8.354 19.731 1.00 83.44 77 ASP A CA 1
ATOM 579 C C . ASP A 1 77 ? -5.946 8.776 19.224 1.00 83.44 77 ASP A C 1
ATOM 581 O O . ASP A 1 77 ? -6.547 9.733 19.720 1.00 83.44 77 ASP A O 1
ATOM 585 N N . ILE A 1 78 ? -6.464 8.048 18.232 1.00 83.31 78 ILE A N 1
ATOM 586 C CA . ILE A 1 78 ? -7.765 8.344 17.607 1.00 83.31 78 ILE A CA 1
ATOM 587 C C . ILE A 1 78 ? -8.970 8.074 18.520 1.00 83.31 78 ILE A C 1
ATOM 589 O O . ILE A 1 78 ? -10.108 8.355 18.137 1.00 83.31 78 ILE A O 1
ATOM 593 N N . SER A 1 79 ? -8.748 7.546 19.730 1.00 82.69 79 SER A N 1
ATOM 594 C CA . SER A 1 79 ? -9.801 7.481 20.747 1.00 82.69 79 SER A CA 1
ATOM 595 C C . SER A 1 79 ? -10.130 8.853 21.346 1.00 82.69 79 SER A C 1
ATOM 597 O O . SER A 1 79 ? -11.207 9.014 21.926 1.00 82.69 79 SER A O 1
ATOM 599 N N . ASP A 1 80 ? -9.257 9.854 21.170 1.00 83.88 80 ASP A N 1
ATOM 600 C CA . ASP A 1 80 ? -9.576 11.256 21.443 1.00 83.88 80 ASP A CA 1
ATOM 601 C C . ASP A 1 80 ? -10.467 11.816 20.323 1.00 83.88 80 ASP A C 1
ATOM 603 O O . ASP A 1 80 ? -10.094 11.846 19.148 1.00 83.88 80 ASP A O 1
ATOM 607 N N . GLN A 1 81 ? -11.640 12.332 20.696 1.00 83.44 81 GLN A N 1
ATOM 608 C CA . GLN A 1 81 ? -12.596 12.945 19.774 1.00 83.44 81 GLN A CA 1
ATOM 609 C C . GLN A 1 81 ? -11.971 14.062 18.920 1.00 83.44 81 GLN A C 1
ATOM 611 O O . GLN A 1 81 ? -12.370 14.264 17.773 1.00 83.44 81 GLN A O 1
ATOM 616 N N . LYS A 1 82 ? -10.958 14.766 19.441 1.00 84.50 82 LYS A N 1
ATOM 617 C CA . LYS A 1 82 ? -10.245 15.826 18.710 1.00 84.50 82 LYS A CA 1
ATOM 618 C C . LYS A 1 82 ? -9.399 15.308 17.548 1.00 84.50 82 LYS A C 1
ATOM 620 O O . LYS A 1 82 ? -9.063 16.097 16.672 1.00 84.50 82 LYS A O 1
ATOM 625 N N . GLN A 1 83 ? -9.065 14.018 17.544 1.00 83.88 83 GLN A N 1
ATOM 626 C CA . GLN A 1 83 ? -8.251 13.362 16.519 1.00 83.88 83 GLN A CA 1
ATOM 627 C C . GLN A 1 83 ? -9.088 12.502 15.560 1.00 83.88 83 GLN A C 1
ATOM 629 O O . GLN A 1 83 ? -8.551 11.910 14.627 1.00 83.88 83 GLN A O 1
ATOM 634 N N . GLN A 1 84 ? -10.414 12.450 15.741 1.00 82.50 84 GLN A N 1
ATOM 635 C CA . GLN A 1 84 ? -11.294 11.637 14.895 1.00 82.50 84 GLN A CA 1
ATOM 636 C C . GLN A 1 84 ? -11.307 12.077 13.430 1.00 82.50 84 GLN A C 1
ATOM 638 O O . GLN A 1 84 ? -11.425 11.228 12.556 1.00 82.50 84 GLN A O 1
ATOM 643 N N . TRP A 1 85 ? -11.164 13.373 13.142 1.00 84.81 85 TRP A N 1
ATOM 644 C CA . TRP A 1 85 ? -11.088 13.853 11.757 1.00 84.81 85 TRP A CA 1
ATOM 645 C C . TRP A 1 85 ? -9.862 13.276 11.035 1.00 84.81 85 TRP A C 1
ATOM 647 O O . TRP A 1 85 ? -9.981 12.840 9.897 1.00 84.81 85 TRP A O 1
ATOM 657 N N . PHE A 1 86 ? -8.723 13.178 11.728 1.00 85.50 86 PHE A N 1
ATOM 658 C CA . PHE A 1 86 ? -7.499 12.595 11.185 1.00 85.50 86 PHE A CA 1
ATOM 659 C C . PHE A 1 86 ? -7.649 11.084 10.976 1.00 85.50 86 PHE A C 1
ATOM 661 O O . PHE A 1 86 ? -7.227 10.545 9.959 1.00 85.50 86 PHE A O 1
ATOM 668 N N . ALA A 1 87 ? -8.342 10.401 11.892 1.00 87.19 87 ALA A N 1
ATOM 669 C CA . ALA A 1 87 ? -8.685 8.991 11.721 1.00 87.19 87 ALA A CA 1
ATOM 670 C C . ALA A 1 87 ? -9.509 8.743 10.448 1.00 87.19 87 ALA A C 1
ATOM 672 O O . ALA A 1 87 ? -9.261 7.764 9.753 1.00 87.19 87 ALA A O 1
ATOM 673 N N . VAL A 1 88 ? -10.459 9.632 10.136 1.00 89.69 88 VAL A N 1
ATOM 674 C CA . VAL A 1 88 ? -11.269 9.549 8.912 1.00 89.69 88 VAL A CA 1
ATOM 675 C C . VAL A 1 88 ? -10.407 9.762 7.667 1.00 89.69 88 VAL A C 1
ATOM 677 O O . VAL A 1 88 ? -10.554 9.007 6.712 1.00 89.69 88 VAL A O 1
ATOM 680 N N . GLU A 1 89 ? -9.478 10.723 7.679 1.00 90.88 89 GLU A N 1
ATOM 681 C CA . GLU A 1 89 ? -8.554 10.944 6.555 1.00 90.88 89 GLU A CA 1
ATOM 682 C C . GLU A 1 89 ? -7.661 9.725 6.290 1.00 90.88 89 GLU A C 1
ATOM 684 O O . GLU A 1 89 ? -7.533 9.283 5.147 1.00 90.88 89 GLU A O 1
ATOM 689 N N . ILE A 1 90 ? -7.088 9.136 7.344 1.00 92.88 90 ILE A N 1
ATOM 690 C CA . ILE A 1 90 ? -6.257 7.934 7.217 1.00 92.88 90 ILE A CA 1
ATOM 691 C C . ILE A 1 90 ? -7.095 6.718 6.813 1.00 92.88 90 ILE A C 1
ATOM 693 O O . ILE A 1 90 ? -6.651 5.913 5.995 1.00 92.88 90 ILE A O 1
ATOM 697 N N . GLU A 1 91 ? -8.316 6.581 7.332 1.00 94.19 91 GLU A N 1
ATOM 698 C CA . GLU A 1 91 ? -9.242 5.541 6.883 1.00 94.19 91 GLU A CA 1
ATOM 699 C C . GLU A 1 91 ? -9.533 5.667 5.384 1.00 94.19 91 GLU A C 1
ATOM 701 O O . GLU A 1 91 ? -9.469 4.667 4.665 1.00 94.19 91 GLU A O 1
ATOM 706 N N . ASP A 1 92 ? -9.821 6.881 4.912 1.00 93.44 92 ASP A N 1
ATOM 707 C CA . ASP A 1 92 ? -10.091 7.161 3.504 1.00 93.44 92 ASP A CA 1
ATOM 708 C C . ASP A 1 92 ? -8.876 6.870 2.624 1.00 93.44 92 ASP A C 1
ATOM 710 O O . ASP A 1 92 ? -9.029 6.293 1.544 1.00 93.44 92 ASP A O 1
ATOM 714 N N . GLU A 1 93 ? -7.668 7.196 3.082 1.00 94.31 93 GLU A N 1
ATOM 715 C CA . GLU A 1 93 ? -6.435 6.873 2.366 1.00 94.31 93 GLU A CA 1
ATOM 716 C C . GLU A 1 93 ? -6.201 5.359 2.273 1.00 94.31 93 GLU A C 1
ATOM 718 O O . GLU A 1 93 ? -5.962 4.838 1.179 1.00 94.31 93 GLU A O 1
ATOM 723 N N . ILE A 1 94 ? -6.331 4.635 3.391 1.00 95.88 94 ILE A N 1
ATOM 724 C CA . ILE A 1 94 ? -6.185 3.174 3.425 1.00 95.88 94 ILE A CA 1
ATOM 725 C C . ILE A 1 94 ? -7.235 2.517 2.523 1.00 95.88 94 ILE A C 1
ATOM 727 O O . ILE A 1 94 ? -6.892 1.681 1.685 1.00 95.88 94 ILE A O 1
ATOM 731 N N . ALA A 1 95 ? -8.508 2.895 2.659 1.00 95.19 95 ALA A N 1
ATOM 732 C CA . ALA A 1 95 ? -9.593 2.340 1.855 1.00 95.19 95 ALA A CA 1
ATOM 733 C C . ALA A 1 95 ? -9.410 2.650 0.361 1.00 95.19 95 ALA A C 1
ATOM 735 O O . ALA A 1 95 ? -9.610 1.765 -0.471 1.00 95.19 95 ALA A O 1
ATOM 736 N N . SER A 1 96 ? -8.964 3.863 0.018 1.00 95.50 96 SER A N 1
ATOM 737 C CA . SER A 1 96 ? -8.671 4.249 -1.368 1.00 95.50 96 SER A CA 1
ATOM 738 C C . SER A 1 96 ? -7.524 3.433 -1.957 1.00 95.50 96 SER A C 1
ATOM 740 O O . SER A 1 96 ? -7.625 2.977 -3.094 1.00 95.50 96 SER A O 1
ATOM 742 N N . PHE A 1 97 ? -6.451 3.195 -1.195 1.00 96.75 97 PHE A N 1
ATOM 743 C CA . PHE A 1 97 ? -5.346 2.349 -1.647 1.00 96.75 97 PHE A CA 1
ATOM 744 C C . PHE A 1 97 ? -5.794 0.899 -1.873 1.00 96.75 97 PHE A C 1
ATOM 746 O O . PHE A 1 97 ? -5.461 0.304 -2.898 1.00 96.75 97 PHE A O 1
ATOM 753 N N . LEU A 1 98 ? -6.571 0.330 -0.945 1.00 95.94 98 LEU A N 1
ATOM 754 C CA . LEU A 1 98 ? -7.100 -1.033 -1.072 1.00 95.94 98 LEU A CA 1
ATOM 755 C C . LEU A 1 98 ? -8.057 -1.163 -2.268 1.00 95.94 98 LEU A C 1
ATOM 757 O O . LEU A 1 98 ? -7.935 -2.119 -3.028 1.00 95.94 98 LEU A O 1
ATOM 761 N N . GLY A 1 99 ? -8.941 -0.184 -2.486 1.00 95.06 99 GLY A N 1
ATOM 762 C CA . GLY A 1 99 ? -9.829 -0.152 -3.653 1.00 95.06 99 GLY A CA 1
ATOM 763 C C . GLY A 1 99 ? -9.073 0.042 -4.973 1.00 95.06 99 GLY A C 1
ATOM 764 O O . GLY A 1 99 ? -9.382 -0.606 -5.969 1.00 95.06 99 GLY A O 1
ATOM 765 N N . ALA A 1 100 ? -8.020 0.866 -4.987 1.00 95.69 100 ALA A N 1
ATOM 766 C CA . ALA A 1 100 ? -7.135 0.986 -6.145 1.00 95.69 100 ALA A CA 1
ATOM 767 C C . ALA A 1 100 ? -6.381 -0.322 -6.425 1.00 95.69 100 ALA A C 1
ATOM 769 O O . ALA A 1 100 ? -6.109 -0.648 -7.582 1.00 95.69 100 ALA A O 1
ATOM 770 N N . LEU A 1 101 ? -6.019 -1.070 -5.381 1.00 95.19 101 LEU A N 1
ATOM 771 C CA . LEU A 1 101 ? -5.373 -2.367 -5.527 1.00 95.19 101 LEU A CA 1
ATOM 772 C C . LEU A 1 101 ? -6.336 -3.382 -6.149 1.00 95.19 101 LEU A C 1
ATOM 774 O O . LEU A 1 101 ? -5.978 -4.004 -7.146 1.00 95.19 101 LEU A O 1
ATOM 778 N N . GLU A 1 102 ? -7.543 -3.494 -5.594 1.00 93.75 102 GLU A N 1
ATOM 779 C CA . GLU A 1 102 ? -8.643 -4.320 -6.108 1.00 93.75 102 GLU A CA 1
ATOM 780 C C . GLU A 1 102 ? -8.950 -3.995 -7.577 1.00 93.75 102 GLU A C 1
ATOM 782 O O . GLU A 1 102 ? -8.917 -4.874 -8.434 1.00 93.75 102 GLU A O 1
ATOM 787 N N . GLY A 1 103 ? -9.127 -2.713 -7.902 1.00 93.06 103 GLY A N 1
ATOM 788 C CA . GLY A 1 103 ? -9.419 -2.241 -9.257 1.00 93.06 103 GLY A CA 1
ATOM 789 C C . GLY A 1 103 ? -8.251 -2.312 -10.250 1.00 93.06 103 GLY A C 1
ATOM 790 O O . GLY A 1 103 ? -8.366 -1.778 -11.354 1.00 93.06 103 GLY A O 1
ATOM 791 N N . GLY A 1 104 ? -7.105 -2.899 -9.881 1.00 93.25 104 GLY A N 1
ATOM 792 C CA . GLY A 1 104 ? -5.927 -3.012 -10.754 1.00 93.25 104 GLY A CA 1
ATOM 793 C C . GLY A 1 104 ? -5.241 -1.672 -11.070 1.00 93.25 104 GLY A C 1
ATOM 794 O O . GLY A 1 104 ? -4.461 -1.564 -12.019 1.00 93.25 104 GLY A O 1
ATOM 795 N N . GLN A 1 105 ? -5.519 -0.630 -10.286 1.00 95.88 105 GLN A N 1
ATOM 796 C CA . GLN A 1 105 ? -4.968 0.718 -10.449 1.00 95.88 105 GLN A CA 1
ATOM 797 C C . GLN A 1 105 ? -3.643 0.916 -9.702 1.00 95.88 105 GLN A C 1
ATOM 799 O O . GLN A 1 105 ? -2.936 1.885 -9.976 1.00 95.88 105 GLN A O 1
ATOM 804 N N . VAL A 1 106 ? -3.277 0.002 -8.795 1.00 96.88 106 VAL A N 1
ATOM 805 C CA . VAL A 1 106 ? -1.908 -0.083 -8.267 1.00 96.88 106 VAL A CA 1
ATOM 806 C C . VAL A 1 106 ? -1.024 -0.731 -9.324 1.00 96.88 106 VAL A C 1
ATOM 808 O O . VAL A 1 106 ? -1.137 -1.921 -9.629 1.00 96.88 106 VAL A O 1
ATOM 811 N N . ARG A 1 107 ? -0.127 0.070 -9.888 1.00 97.19 107 ARG A N 1
ATOM 812 C CA . ARG A 1 107 ? 0.737 -0.300 -11.005 1.00 97.19 107 ARG A CA 1
ATOM 813 C C . ARG A 1 107 ? 2.173 -0.397 -10.532 1.00 97.19 107 ARG A C 1
ATOM 815 O O . ARG A 1 107 ? 2.627 0.420 -9.735 1.00 97.19 107 ARG A O 1
ATOM 822 N N . VAL A 1 108 ? 2.901 -1.395 -11.017 1.00 95.75 108 VAL A N 1
ATOM 823 C CA . VAL A 1 108 ? 4.254 -1.709 -10.549 1.00 95.75 108 VAL A CA 1
ATOM 824 C C . VAL A 1 108 ? 5.254 -1.723 -11.695 1.00 95.75 108 VAL A C 1
ATOM 826 O O . VAL A 1 108 ? 4.967 -2.227 -12.780 1.00 95.75 108 VAL A O 1
ATOM 829 N N . SER A 1 109 ? 6.446 -1.192 -11.431 1.00 94.62 109 SER A N 1
ATOM 830 C CA . SER A 1 109 ? 7.633 -1.354 -12.270 1.00 94.62 109 SER A CA 1
ATOM 831 C C . SER A 1 109 ? 8.702 -2.078 -11.459 1.00 94.62 109 SER A C 1
ATOM 833 O O . SER A 1 109 ? 9.016 -1.699 -10.325 1.00 94.62 109 SER A O 1
ATOM 835 N N . ARG A 1 110 ? 9.256 -3.140 -12.045 1.00 90.75 110 ARG A N 1
ATOM 836 C CA . ARG A 1 110 ? 10.309 -3.975 -11.458 1.00 90.75 110 ARG A CA 1
ATOM 837 C C . ARG A 1 110 ? 11.512 -3.953 -12.395 1.00 90.75 110 ARG A C 1
ATOM 839 O O . ARG A 1 110 ? 11.580 -4.731 -13.343 1.00 90.75 110 ARG A O 1
ATOM 846 N N . ARG A 1 111 ? 12.459 -3.047 -12.150 1.00 87.50 111 ARG A N 1
ATOM 847 C CA . ARG A 1 111 ? 13.729 -2.980 -12.891 1.00 87.50 111 ARG A CA 1
ATOM 848 C C . ARG A 1 111 ? 14.871 -3.522 -12.030 1.00 87.50 111 ARG A C 1
ATOM 850 O O . ARG A 1 111 ? 14.795 -3.467 -10.801 1.00 87.50 111 ARG A O 1
ATOM 857 N N . PRO A 1 112 ? 15.965 -4.016 -12.631 1.00 88.06 112 PRO A N 1
ATOM 858 C CA . PRO A 1 112 ? 17.150 -4.385 -11.866 1.00 88.06 112 PRO A CA 1
ATOM 859 C C . PRO A 1 112 ? 17.602 -3.232 -10.954 1.00 88.06 112 PRO A C 1
ATOM 861 O O . PRO A 1 112 ? 17.872 -2.126 -11.418 1.00 88.06 112 PRO A O 1
ATOM 864 N N . GLY A 1 113 ? 17.639 -3.479 -9.644 1.00 86.56 113 GLY A N 1
ATOM 865 C CA . GLY A 1 113 ? 18.019 -2.499 -8.627 1.00 86.56 113 GLY A CA 1
ATOM 866 C C . GLY A 1 113 ? 16.963 -1.442 -8.277 1.00 86.56 113 GLY A C 1
ATOM 867 O O . GLY A 1 113 ? 17.269 -0.573 -7.461 1.00 86.56 113 GLY A O 1
ATOM 868 N N . LYS A 1 114 ? 15.745 -1.496 -8.841 1.00 89.62 114 LYS A N 1
ATOM 869 C CA . LYS A 1 114 ? 14.682 -0.511 -8.581 1.00 89.62 114 LYS A CA 1
ATOM 870 C C . LYS A 1 114 ? 13.283 -1.138 -8.582 1.00 89.62 114 LYS A C 1
ATOM 872 O O . LY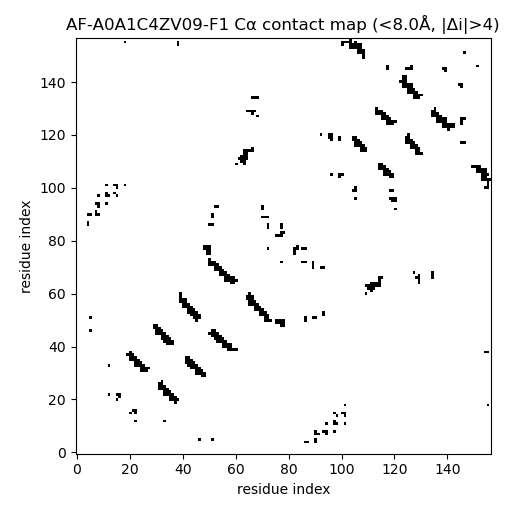S A 1 114 ? 12.879 -1.763 -9.556 1.00 89.62 114 LYS A O 1
ATOM 877 N N . ALA A 1 115 ? 12.525 -0.878 -7.521 1.00 92.94 115 ALA A N 1
ATOM 878 C CA . ALA A 1 115 ? 11.095 -1.162 -7.447 1.00 92.94 115 ALA A CA 1
ATOM 879 C C . ALA A 1 115 ? 10.324 0.156 -7.340 1.00 92.94 115 ALA A C 1
ATOM 881 O O . ALA A 1 115 ? 10.753 1.066 -6.620 1.00 92.94 115 ALA A O 1
ATOM 882 N N . VAL A 1 116 ? 9.211 0.260 -8.065 1.00 95.69 116 VAL A N 1
ATOM 883 C CA . VAL A 1 116 ? 8.329 1.432 -8.048 1.00 95.69 116 VAL A CA 1
ATOM 884 C C . VAL A 1 116 ? 6.882 0.973 -8.048 1.00 95.69 116 VAL A C 1
ATOM 886 O O . VAL A 1 116 ? 6.532 0.065 -8.805 1.00 95.69 116 VAL A O 1
ATOM 889 N N . ILE A 1 117 ? 6.051 1.633 -7.248 1.00 97.25 117 ILE A N 1
ATOM 890 C CA . ILE A 1 117 ? 4.596 1.543 -7.357 1.00 97.25 117 ILE A CA 1
ATOM 891 C C . ILE A 1 117 ? 4.010 2.917 -7.686 1.00 97.25 117 ILE A C 1
ATOM 893 O O . ILE A 1 117 ? 4.529 3.943 -7.239 1.00 97.25 117 ILE A O 1
ATOM 897 N N . VAL A 1 118 ? 2.941 2.924 -8.475 1.00 98.06 118 VAL A N 1
ATOM 898 C CA . VAL A 1 118 ? 2.133 4.101 -8.803 1.00 98.06 118 VAL A CA 1
ATOM 899 C C . VAL A 1 118 ? 0.673 3.770 -8.539 1.00 98.06 118 VAL A C 1
ATOM 901 O O . VAL A 1 118 ? 0.214 2.694 -8.919 1.00 98.06 118 VAL A O 1
ATOM 904 N 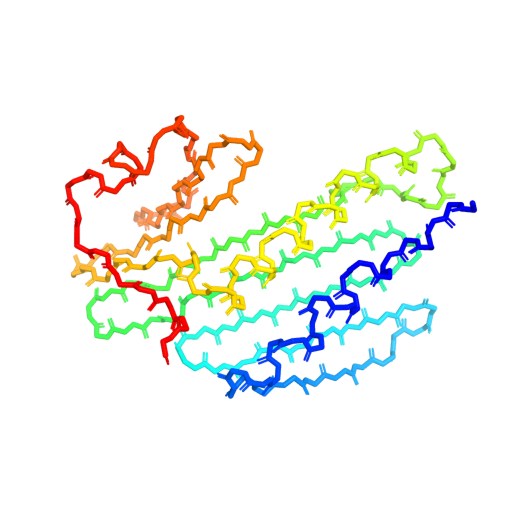N . PHE A 1 119 ? -0.052 4.669 -7.882 1.00 97.69 119 PHE A N 1
ATOM 905 C CA . PHE A 1 119 ? -1.471 4.482 -7.586 1.00 97.69 119 PHE A CA 1
ATOM 906 C C . PHE A 1 119 ? -2.200 5.829 -7.448 1.00 97.69 119 PHE A C 1
ATOM 908 O O . PHE A 1 119 ? -1.555 6.839 -7.148 1.00 97.69 119 PHE A O 1
ATOM 915 N N . PRO A 1 120 ? -3.526 5.880 -7.670 1.00 97.12 120 PRO A N 1
ATOM 916 C CA . PRO A 1 120 ? -4.320 7.083 -7.433 1.00 97.12 120 PRO A CA 1
ATOM 917 C C . PRO A 1 120 ? -4.314 7.491 -5.952 1.00 97.12 120 PRO A C 1
ATOM 919 O O . PRO A 1 120 ? -4.559 6.659 -5.081 1.00 97.12 120 PRO A O 1
ATOM 922 N N . ARG A 1 121 ? -4.077 8.774 -5.660 1.00 94.06 121 ARG A N 1
ATOM 923 C CA . ARG A 1 121 ? -4.150 9.349 -4.302 1.00 94.06 121 ARG A CA 1
ATOM 924 C C . ARG A 1 121 ? -4.568 10.814 -4.395 1.00 94.06 121 ARG A C 1
ATOM 926 O O . ARG A 1 121 ? -3.991 11.548 -5.188 1.00 94.06 121 ARG A O 1
ATOM 933 N N . GLY A 1 122 ? -5.548 11.250 -3.599 1.00 87.38 122 GLY A N 1
ATOM 934 C CA . GLY A 1 122 ? -5.880 12.676 -3.427 1.00 87.38 122 GLY A CA 1
ATOM 935 C C . GLY A 1 122 ? -6.187 13.457 -4.716 1.00 87.38 122 GLY A C 1
ATOM 936 O O . GLY A 1 122 ? -5.775 14.603 -4.838 1.00 87.38 122 GLY A O 1
ATOM 937 N N . GLY A 1 123 ? -6.853 12.843 -5.701 1.00 90.44 123 GLY A N 1
ATOM 938 C CA . GLY A 1 123 ? -7.170 13.484 -6.990 1.00 90.44 123 GLY A CA 1
ATOM 939 C C . GLY A 1 123 ? -6.035 13.480 -8.025 1.00 90.44 123 GLY A C 1
ATOM 940 O O . GLY A 1 123 ? -6.241 13.933 -9.148 1.00 90.44 123 GLY A O 1
ATOM 941 N N . GLY A 1 124 ? -4.873 12.927 -7.676 1.00 96.19 124 GLY A N 1
ATOM 942 C CA . GLY A 1 124 ? -3.746 12.695 -8.574 1.00 96.19 124 GLY A CA 1
ATOM 943 C C . GLY A 1 124 ? -3.183 11.287 -8.389 1.00 96.19 124 GLY A C 1
ATOM 944 O O . GLY A 1 124 ? -3.922 10.326 -8.162 1.00 96.19 124 GLY A O 1
ATOM 945 N N . TYR A 1 125 ? -1.862 11.166 -8.466 1.00 97.88 125 TYR A N 1
ATOM 946 C CA . TYR A 1 125 ? -1.137 9.903 -8.413 1.00 97.88 125 TYR A CA 1
ATOM 947 C C . TYR A 1 125 ? 0.063 10.004 -7.476 1.00 97.88 125 TYR A C 1
ATOM 949 O O . TYR A 1 125 ? 0.888 10.912 -7.587 1.00 97.88 125 TYR A O 1
ATOM 957 N N . ALA A 1 126 ? 0.182 9.036 -6.575 1.00 97.31 126 ALA A N 1
ATOM 958 C CA . ALA A 1 126 ? 1.381 8.823 -5.786 1.00 97.31 126 ALA A CA 1
ATOM 959 C C . ALA A 1 126 ? 2.332 7.895 -6.546 1.00 97.31 126 ALA A C 1
ATOM 961 O O . ALA A 1 126 ? 1.916 6.883 -7.111 1.00 97.31 126 ALA A O 1
ATOM 962 N N . ARG A 1 127 ? 3.622 8.230 -6.538 1.00 97.50 127 ARG A N 1
ATOM 963 C CA . ARG A 1 127 ? 4.717 7.384 -7.016 1.00 97.50 127 ARG A CA 1
ATOM 964 C C . ARG A 1 127 ? 5.648 7.117 -5.848 1.00 97.50 127 ARG A C 1
ATOM 966 O O . ARG A 1 127 ? 6.303 8.035 -5.352 1.00 97.50 127 ARG A O 1
ATOM 973 N N . VAL A 1 128 ? 5.734 5.857 -5.446 1.00 96.56 128 VAL A N 1
ATOM 974 C CA . VAL A 1 128 ? 6.609 5.412 -4.363 1.00 96.56 128 VAL A CA 1
ATOM 975 C C . VAL A 1 128 ? 7.754 4.624 -4.977 1.00 96.56 128 VAL A C 1
ATOM 977 O O . VAL A 1 128 ? 7.540 3.643 -5.687 1.00 96.56 128 VAL A O 1
ATOM 980 N N . GLU A 1 129 ? 8.982 5.059 -4.721 1.00 94.50 129 GLU A N 1
ATOM 981 C CA . GLU A 1 129 ? 10.193 4.429 -5.239 1.00 94.50 129 GLU A CA 1
ATOM 982 C C . GLU A 1 129 ? 11.063 3.908 -4.104 1.00 94.50 129 GLU A C 1
ATOM 984 O O . GLU A 1 129 ? 11.376 4.636 -3.159 1.00 94.50 129 GLU A O 1
ATOM 989 N N . ARG A 1 130 ? 11.547 2.672 -4.245 1.00 89.12 130 ARG A N 1
ATOM 990 C CA . ARG A 1 130 ? 12.621 2.165 -3.394 1.00 89.12 130 ARG A CA 1
ATOM 991 C C . ARG A 1 130 ? 13.966 2.636 -3.946 1.00 89.12 130 ARG A C 1
ATOM 993 O O . ARG A 1 130 ? 14.426 2.143 -4.977 1.00 89.12 130 ARG A O 1
ATOM 1000 N N . GLY A 1 131 ? 14.603 3.571 -3.245 1.00 71.06 131 GLY A N 1
ATOM 1001 C CA . GLY A 1 131 ? 16.006 3.925 -3.450 1.00 71.06 131 GLY A CA 1
ATOM 1002 C C . GLY A 1 131 ? 16.958 2.917 -2.791 1.00 71.06 131 GLY A C 1
ATOM 1003 O O . GLY A 1 131 ? 16.541 1.914 -2.217 1.00 71.06 131 GLY A O 1
ATOM 1004 N N . ARG A 1 132 ? 18.270 3.188 -2.827 1.00 68.75 132 ARG A N 1
ATOM 1005 C CA . ARG A 1 132 ? 19.286 2.287 -2.235 1.00 68.75 132 ARG A CA 1
ATOM 1006 C C . ARG A 1 132 ? 19.153 2.100 -0.717 1.00 68.75 132 ARG A C 1
ATOM 1008 O O . ARG A 1 132 ? 19.549 1.058 -0.212 1.00 68.75 132 ARG A O 1
ATOM 1015 N N . ILE A 1 133 ? 18.642 3.105 -0.004 1.00 70.88 133 ILE A N 1
ATOM 1016 C CA . ILE A 1 133 ? 18.580 3.125 1.470 1.00 70.88 133 ILE A CA 1
ATOM 1017 C C . ILE A 1 133 ? 17.159 3.443 1.950 1.00 70.88 133 ILE A C 1
ATOM 1019 O O . ILE A 1 133 ? 16.634 2.757 2.826 1.00 70.88 133 ILE A O 1
ATOM 1023 N N . LEU A 1 134 ? 16.520 4.445 1.342 1.00 78.75 134 LEU A N 1
ATOM 1024 C CA . LEU A 1 134 ? 15.203 4.941 1.730 1.00 78.75 134 LEU A CA 1
ATOM 1025 C C . LEU A 1 134 ? 14.178 4.741 0.616 1.00 78.75 134 LEU A C 1
ATOM 1027 O O . LEU A 1 134 ? 14.519 4.689 -0.568 1.00 78.75 134 LEU A O 1
ATOM 1031 N N . THR A 1 135 ? 12.919 4.647 1.025 1.00 87.38 135 THR A N 1
ATOM 1032 C CA . THR A 1 135 ? 11.769 4.752 0.131 1.00 87.38 135 THR A CA 1
ATOM 1033 C C . THR A 1 135 ? 11.375 6.225 0.041 1.00 87.38 135 THR A C 1
ATOM 1035 O O . THR A 1 135 ? 11.348 6.911 1.060 1.00 87.38 135 THR A O 1
ATOM 1038 N N . SER A 1 136 ? 11.103 6.722 -1.162 1.00 91.81 136 SER A N 1
ATOM 1039 C CA . SER A 1 136 ? 10.623 8.090 -1.379 1.00 91.81 136 SER A CA 1
ATOM 1040 C C . SER A 1 136 ? 9.256 8.076 -2.034 1.00 91.81 136 SER A C 1
ATOM 1042 O O . SER A 1 136 ? 9.039 7.290 -2.955 1.00 91.81 136 SER A O 1
ATOM 1044 N N . GLU A 1 137 ? 8.394 9.000 -1.634 1.00 94.50 137 GLU A N 1
ATOM 1045 C CA . GLU A 1 137 ? 7.103 9.236 -2.264 1.00 94.50 137 GLU A CA 1
ATOM 1046 C C . GLU A 1 137 ? 7.077 10.608 -2.951 1.00 94.50 137 GLU A C 1
ATOM 1048 O O . GLU A 1 137 ? 7.644 11.580 -2.447 1.00 94.50 137 GLU A O 1
ATOM 1053 N N . LYS A 1 138 ? 6.430 10.682 -4.117 1.00 95.62 138 LYS A N 1
ATOM 1054 C CA . LYS A 1 138 ? 6.134 11.927 -4.833 1.00 95.62 138 LYS A CA 1
ATOM 1055 C C . LYS A 1 138 ? 4.704 11.917 -5.355 1.00 95.62 138 LYS A C 1
ATOM 1057 O O . LYS A 1 138 ? 4.212 10.871 -5.767 1.00 95.62 138 LYS A O 1
ATOM 1062 N N . HIS A 1 139 ? 4.087 13.092 -5.396 1.00 96.94 139 HIS A N 1
ATOM 1063 C CA . HIS A 1 139 ? 2.745 13.287 -5.931 1.00 96.94 139 HIS A CA 1
ATOM 1064 C C . HIS A 1 139 ? 2.785 13.942 -7.318 1.00 96.94 139 HIS A C 1
ATOM 1066 O O . HIS A 1 139 ? 3.617 14.815 -7.575 1.00 96.94 139 HIS A O 1
ATOM 1072 N N . TYR A 1 140 ? 1.876 13.520 -8.193 1.00 97.38 140 TYR A N 1
ATOM 1073 C CA . TYR A 1 140 ? 1.734 13.992 -9.567 1.00 97.38 140 TYR A CA 1
ATOM 1074 C C . TYR A 1 140 ? 0.257 14.180 -9.908 1.00 97.38 140 TYR A C 1
ATOM 1076 O O . TYR A 1 140 ? -0.576 13.370 -9.520 1.00 97.38 140 TYR A O 1
ATOM 1084 N N . GLU A 1 141 ? -0.069 15.191 -10.710 1.00 97.19 141 GLU A N 1
ATOM 1085 C CA . GLU A 1 141 ? -1.452 15.410 -11.160 1.00 97.19 141 GLU A CA 1
ATOM 1086 C C . GLU A 1 141 ? -1.904 14.372 -12.201 1.00 97.19 141 GLU A C 1
ATOM 1088 O O . GLU A 1 141 ? -3.083 14.038 -12.286 1.00 97.19 141 GLU A O 1
ATOM 1093 N N . ARG A 1 142 ? -0.973 13.851 -13.013 1.00 97.38 142 ARG A N 1
ATOM 1094 C CA . ARG A 1 142 ? -1.271 12.973 -14.156 1.00 97.38 142 ARG A CA 1
ATOM 1095 C C . ARG A 1 142 ? -0.525 11.649 -14.059 1.00 97.38 142 ARG A C 1
ATOM 1097 O O . ARG A 1 142 ? 0.649 11.618 -13.689 1.00 97.38 142 ARG A O 1
ATOM 1104 N N . LEU A 1 143 ? -1.189 10.570 -14.480 1.00 96.62 143 LEU A N 1
ATOM 1105 C CA . LEU A 1 143 ? -0.613 9.222 -14.494 1.00 96.62 143 LEU A CA 1
ATOM 1106 C C . LEU A 1 143 ? 0.650 9.158 -15.358 1.00 96.62 143 LEU A C 1
ATOM 1108 O O . LEU A 1 143 ? 1.654 8.604 -14.936 1.00 96.62 143 LEU A O 1
ATOM 1112 N N . GLU A 1 144 ? 0.631 9.778 -16.536 1.00 96.88 144 GLU A N 1
ATOM 1113 C CA . GLU A 1 144 ? 1.765 9.783 -17.471 1.00 96.88 144 GLU A CA 1
ATOM 1114 C C . GLU A 1 144 ? 3.044 10.367 -16.848 1.00 96.88 144 GLU A C 1
ATOM 1116 O O . GLU A 1 144 ? 4.151 9.886 -17.099 1.00 96.88 144 GLU A O 1
ATOM 1121 N N . ASP A 1 145 ? 2.897 11.384 -15.995 1.00 97.25 145 ASP A N 1
ATOM 1122 C CA . ASP A 1 145 ? 4.014 11.991 -15.273 1.00 97.25 145 ASP A CA 1
ATOM 1123 C C . ASP A 1 145 ? 4.489 11.091 -14.131 1.00 97.25 145 ASP A C 1
ATOM 1125 O O . ASP A 1 145 ? 5.696 10.909 -13.948 1.00 97.25 145 ASP A O 1
ATOM 1129 N N . ALA A 1 146 ? 3.543 10.469 -13.419 1.00 96.56 146 ALA A N 1
ATOM 1130 C CA . ALA A 1 146 ? 3.826 9.482 -12.384 1.00 96.56 146 ALA A CA 1
ATOM 1131 C C . ALA A 1 146 ? 4.466 8.204 -12.941 1.00 96.56 146 ALA A C 1
ATOM 1133 O O . ALA A 1 146 ? 5.183 7.532 -12.210 1.00 96.56 146 ALA A O 1
ATOM 1134 N N . GLU A 1 147 ? 4.264 7.861 -14.213 1.00 96.62 147 GLU A N 1
ATOM 1135 C CA . GLU A 1 147 ? 4.826 6.660 -14.845 1.00 96.62 147 GLU A CA 1
ATOM 1136 C C . GLU A 1 147 ? 6.101 6.920 -15.652 1.00 96.62 147 GLU A C 1
ATOM 1138 O O . GLU A 1 147 ? 6.787 5.987 -16.080 1.00 96.62 147 GLU A O 1
ATOM 1143 N N . ARG A 1 148 ? 6.469 8.188 -15.834 1.00 94.69 148 ARG A N 1
ATOM 1144 C CA . ARG A 1 148 ? 7.561 8.577 -16.723 1.00 94.69 148 ARG A CA 1
ATOM 1145 C C . ARG A 1 148 ? 8.869 7.841 -16.401 1.00 94.69 148 ARG A C 1
ATOM 1147 O O . ARG A 1 148 ? 9.344 7.829 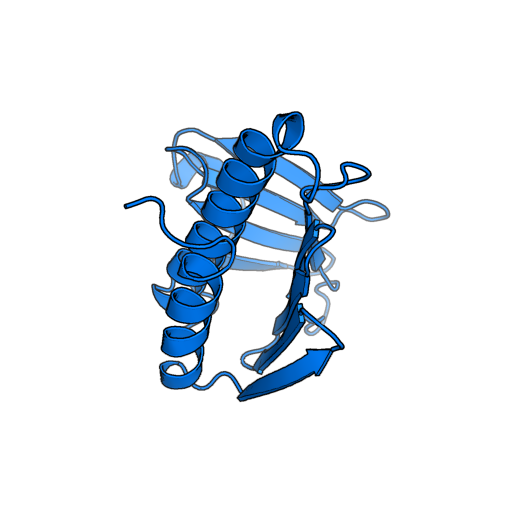-15.265 1.00 94.69 148 ARG A O 1
ATOM 1154 N N . GLY A 1 149 ? 9.483 7.269 -17.440 1.00 90.56 149 GLY A N 1
ATOM 1155 C CA . GLY A 1 149 ? 10.806 6.637 -17.376 1.00 90.56 149 GLY A CA 1
ATOM 1156 C C . GLY A 1 149 ? 10.828 5.172 -16.927 1.00 90.56 149 GLY A C 1
ATOM 1157 O O . GLY A 1 149 ? 11.919 4.643 -16.696 1.00 90.56 149 GLY A O 1
ATOM 1158 N N . ASP A 1 150 ? 9.669 4.524 -16.807 1.00 92.44 150 ASP A N 1
ATOM 1159 C CA . ASP A 1 150 ? 9.483 3.132 -16.383 1.00 92.44 150 ASP A CA 1
ATOM 1160 C C . ASP A 1 150 ? 8.404 2.441 -17.240 1.00 92.44 150 ASP A C 1
ATOM 1162 O O . ASP A 1 150 ? 7.635 3.097 -17.938 1.00 92.44 150 ASP A O 1
ATOM 1166 N N . SER A 1 151 ? 8.345 1.108 -17.185 1.00 92.81 151 SER A N 1
ATOM 1167 C CA . SER A 1 151 ? 7.256 0.321 -17.774 1.00 92.81 151 SER A CA 1
ATOM 1168 C C . SER A 1 151 ? 6.437 -0.296 -16.652 1.00 92.81 151 SER A C 1
ATOM 1170 O O . SER A 1 151 ? 6.982 -1.014 -15.814 1.00 92.81 151 SER A O 1
ATOM 1172 N N . PHE A 1 152 ? 5.141 -0.002 -16.638 1.00 95.19 152 PHE A N 1
ATOM 1173 C CA . PHE A 1 152 ? 4.245 -0.373 -15.552 1.00 95.19 152 PHE A CA 1
ATOM 1174 C C . PHE A 1 152 ? 3.211 -1.403 -15.987 1.00 95.19 152 PHE A C 1
ATOM 1176 O O . PHE A 1 152 ? 2.655 -1.322 -17.083 1.00 95.19 152 PHE A O 1
ATOM 1183 N N . LEU A 1 153 ? 2.923 -2.335 -15.083 1.00 93.88 153 LEU A N 1
ATOM 1184 C CA . LEU A 1 153 ? 1.831 -3.296 -15.202 1.00 93.88 153 LEU A CA 1
ATOM 1185 C C . LEU A 1 153 ? 0.948 -3.228 -13.949 1.00 93.88 153 LEU A C 1
ATOM 1187 O O . LEU A 1 153 ? 1.477 -2.963 -12.866 1.00 93.88 153 LEU A O 1
ATOM 1191 N N . PRO A 1 154 ? -0.369 -3.472 -14.056 1.00 94.25 154 PRO A N 1
ATOM 1192 C CA . PRO A 1 154 ? -1.220 -3.690 -12.889 1.00 94.25 154 PRO A CA 1
ATOM 1193 C C . PRO A 1 154 ? -0.650 -4.785 -11.980 1.00 94.25 154 PRO A C 1
ATOM 1195 O O . PRO A 1 154 ? -0.182 -5.816 -12.468 1.00 94.25 154 PRO A O 1
ATOM 1198 N N . LEU A 1 155 ? -0.680 -4.567 -10.663 1.00 92.56 155 LEU A N 1
ATOM 1199 C CA . LEU A 1 155 ? -0.241 -5.575 -9.694 1.00 92.56 155 LEU A CA 1
ATOM 1200 C C . LEU A 1 155 ? -1.215 -6.753 -9.630 1.00 92.56 155 LEU A C 1
ATOM 1202 O O . LEU A 1 155 ? -0.800 -7.912 -9.612 1.00 92.56 155 LEU A O 1
ATOM 1206 N N . LEU A 1 156 ? -2.509 -6.437 -9.588 1.00 87.94 156 LEU A N 1
ATOM 1207 C CA . LEU A 1 156 ? -3.587 -7.402 -9.717 1.00 87.94 156 LEU A CA 1
ATOM 1208 C C . LEU A 1 156 ? -4.117 -7.294 -11.150 1.00 87.94 156 LEU A C 1
ATOM 1210 O O . LEU A 1 156 ? -4.667 -6.267 -11.540 1.00 87.94 156 LEU A O 1
ATOM 1214 N N . ALA A 1 157 ? -3.861 -8.339 -11.930 1.00 67.25 157 ALA A N 1
ATOM 1215 C CA . ALA A 1 157 ? -4.399 -8.582 -13.262 1.00 67.25 157 ALA A CA 1
ATOM 1216 C C . ALA A 1 157 ? -5.074 -9.957 -13.273 1.00 67.25 157 ALA A C 1
ATOM 1218 O O . ALA A 1 157 ? -4.592 -10.862 -12.528 1.00 67.25 157 ALA A O 1
#

Foldseek 3Di:
DDDPQCPLVVVLLVLVVVLVWDWDWDDDPQWIWIWTDDLQKIWIWIGDQQKTKIWIWRHDDDQFHIDIDMQMLPNGGCNPPVCVVVSVVSSCQSSQVSNCLSVLQFKWFGDRQKIWTWHDDDQWIWIWIDHPPDIDIDTDNYPCVSCPPTDIGRSRD

Mean predicted aligned error: 4.72 Å

Solvent-accessible surface area (backbone atoms only — not comparable to full-atom values): 8368 Å² total; per-residue (Å²): 130,84,79,60,93,52,52,60,40,56,54,30,56,58,54,36,44,78,75,68,30,49,72,44,79,43,81,53,87,92,21,41,37,40,40,36,40,43,87,63,34,40,35,40,36,40,38,42,64,51,36,44,37,36,41,41,32,41,50,61,52,94,60,13,47,60,31,71,51,76,50,57,42,78,93,47,54,36,67,41,77,90,36,37,67,57,47,51,52,45,44,51,51,51,22,45,49,40,43,31,38,60,70,30,47,29,25,36,28,78,40,79,72,29,24,36,40,31,32,69,45,97,91,24,19,37,27,40,36,32,54,100,86,53,68,48,78,47,81,30,78,41,64,69,71,51,44,63,95,63,68,73,42,49,57,49,123

Radius of gyration: 15.69 Å; Cα contacts (8 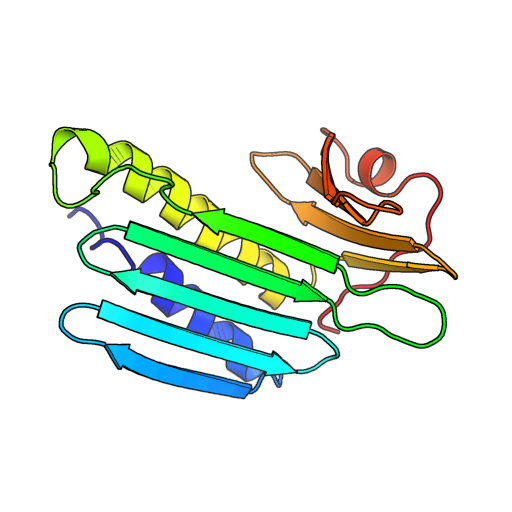Å, |Δi|>4): 321; chains: 1; bounding box: 44×31×39 Å

Secondary structure (DSSP, 8-state):
-PPPTTHHHHHHHHHHGGGT-EEEEEEETTEEEEEEEETTEEEEEEEETTEEEEEEEE--BTTBPPEEEEEE-TT--TTSGGGHHHHHHHHHHHHHHHHHHHTT--EEEEETTEEEEEEEETTEEEEEEE-SS-EEEEEESSHHHHHTTS--EES--

Organism: Micromonospora echinospora (NCBI:txid1877)